Protein AF-A0A8D8F1K2-F1 (afdb_monomer)

Radius of gyration: 23.74 Å; Cα contacts (8 Å, |Δi|>4): 184; chains: 1; bounding box: 84×30×44 Å

Solvent-accessible surface area (backbone atoms only — not comparable to full-atom values): 7186 Å² total; per-residue (Å²): 135,76,86,60,74,66,66,62,52,56,55,62,66,63,67,62,70,81,81,81,79,63,75,85,76,49,56,54,76,49,78,35,75,48,70,89,57,54,65,86,56,65,31,98,90,32,64,82,72,45,36,39,43,33,40,36,39,42,96,77,31,26,41,39,40,37,38,34,55,58,64,68,41,27,43,38,40,36,35,31,54,68,86,50,45,83,46,64,45,60,73,41,44,78,66,69,41,82,84,19,66,44,56,80,44,83,54,83,44,76,50,73,51,73,54,86,75,86,133

Organism: Culex pipiens (NCBI:txid7175)

Sequence (119 aa):
MFTTPLTLLLLLAVGICHGTESIELERKLTARLNPHCPEDVCTPNGTDVTVIHIRADSAKDTIHYVWDFTGKPTILVALTDKSATLDIQWDDFLGGKPESVRFSKQPVYTFMTVINRVR

Foldseek 3Di:
DDPDPVVVVVVVVVVPPCPPPDQQPQWDKDKDWPPPDDCVQPPPVHQPWTWMWIWGDHPFWIWIWIWTPSDFTKTKIFIGGPPKDWAAQRVCVVVVHPPRIDIPDDTPDMDMDGCPDDD

Nearest PDB structures (foldseek):
  6nyq-assembly1_C  TM=8.271E-01  e=3.336E-03  Mus musculus
  8r8q-assembly1_B  TM=8.389E-01  e=4.976E-02  Mus musculus

pLDDT: mean 84.32, std 17.84, range [43.72, 98.62]

Structure (mmCIF, N/CA/C/O backbone):
data_AF-A0A8D8F1K2-F1
#
_entry.id   AF-A0A8D8F1K2-F1
#
loop_
_atom_site.group_PDB
_atom_site.id
_atom_site.type_symbol
_atom_site.label_atom_id
_atom_site.label_alt_id
_atom_site.label_comp_id
_atom_site.label_asym_id
_atom_site.label_entity_id
_atom_site.label_seq_id
_atom_site.pdbx_PDB_ins_code
_atom_site.Cartn_x
_atom_site.Cartn_y
_atom_site.Cartn_z
_atom_site.occupancy
_atom_site.B_iso_or_equiv
_atom_site.auth_seq_id
_atom_site.auth_comp_id
_atom_site.auth_asym_id
_atom_site.auth_atom_id
_atom_site.pdbx_PDB_model_num
ATOM 1 N N . MET A 1 1 ? 66.455 -4.024 -16.242 1.00 43.72 1 MET A N 1
ATOM 2 C CA . MET A 1 1 ? 65.950 -3.299 -17.425 1.00 43.72 1 MET A CA 1
ATOM 3 C C . MET A 1 1 ? 64.578 -3.848 -17.777 1.00 43.72 1 MET A C 1
ATOM 5 O O . MET A 1 1 ? 64.478 -5.012 -18.126 1.00 43.72 1 MET A O 1
ATOM 9 N N . PHE A 1 2 ? 63.568 -2.992 -17.602 1.00 46.56 2 PHE A N 1
ATOM 10 C CA . PHE A 1 2 ? 62.230 -3.004 -18.205 1.00 46.56 2 PHE A CA 1
ATOM 11 C C . PHE A 1 2 ? 61.332 -4.226 -17.969 1.00 46.56 2 PHE A C 1
ATOM 13 O O . PHE A 1 2 ? 61.170 -5.090 -18.824 1.00 46.56 2 PHE A O 1
ATOM 20 N N . THR A 1 3 ? 60.626 -4.207 -16.836 1.00 49.94 3 THR A N 1
ATOM 21 C CA . THR A 1 3 ? 59.245 -4.697 -16.811 1.00 49.94 3 THR A CA 1
ATOM 22 C C . THR A 1 3 ? 58.470 -3.916 -17.876 1.00 49.94 3 THR A C 1
ATOM 24 O O . THR A 1 3 ? 58.381 -2.690 -17.843 1.00 49.94 3 THR A O 1
ATOM 27 N N . THR A 1 4 ? 58.007 -4.615 -18.906 1.00 53.06 4 THR A N 1
ATOM 28 C CA . THR A 1 4 ? 57.273 -4.026 -20.028 1.00 53.06 4 THR A CA 1
ATOM 29 C C . THR A 1 4 ? 55.983 -3.355 -19.535 1.00 53.06 4 THR A C 1
ATOM 31 O O . THR A 1 4 ? 55.277 -3.956 -18.728 1.00 53.06 4 THR A O 1
ATOM 34 N N . PRO A 1 5 ? 55.598 -2.170 -20.042 1.00 55.03 5 PRO A N 1
ATOM 35 C CA . PRO A 1 5 ? 54.382 -1.464 -19.611 1.00 55.03 5 PRO A CA 1
ATOM 36 C C . PRO A 1 5 ? 53.080 -2.236 -19.906 1.00 55.03 5 PRO A C 1
ATOM 38 O O . PRO A 1 5 ? 52.027 -1.917 -19.361 1.00 55.03 5 PRO A O 1
ATOM 41 N N . LEU A 1 6 ? 53.151 -3.284 -20.734 1.00 54.09 6 LEU A N 1
ATOM 42 C CA . LEU A 1 6 ? 52.012 -4.101 -21.148 1.00 54.09 6 LEU A CA 1
ATOM 43 C C . LEU A 1 6 ? 51.477 -5.016 -20.030 1.00 54.09 6 LEU A C 1
ATOM 45 O O . LEU A 1 6 ? 50.273 -5.243 -19.945 1.00 54.09 6 LEU A O 1
ATOM 49 N N . THR A 1 7 ? 52.343 -5.505 -19.136 1.00 53.81 7 THR A N 1
ATOM 50 C CA . THR A 1 7 ? 51.936 -6.386 -18.026 1.00 53.81 7 THR A CA 1
ATOM 51 C C . THR A 1 7 ? 51.257 -5.628 -16.885 1.00 53.81 7 THR A C 1
ATOM 53 O O . THR A 1 7 ? 50.398 -6.195 -16.215 1.00 53.81 7 THR A O 1
ATOM 56 N N . LEU A 1 8 ? 51.562 -4.338 -16.700 1.00 52.41 8 LEU A N 1
ATOM 57 C CA . LEU A 1 8 ? 50.865 -3.488 -15.728 1.00 52.41 8 LEU A CA 1
ATOM 58 C C . LEU A 1 8 ? 49.452 -3.107 -16.214 1.00 52.41 8 LEU A C 1
ATOM 60 O O . LEU A 1 8 ? 48.527 -3.008 -15.411 1.00 52.41 8 LEU A O 1
ATOM 64 N N . LEU A 1 9 ? 49.264 -2.960 -17.531 1.00 53.34 9 LEU A N 1
ATOM 65 C CA . LEU A 1 9 ? 47.972 -2.616 -18.137 1.00 53.34 9 LEU A CA 1
ATOM 66 C C . LEU A 1 9 ? 46.947 -3.762 -18.043 1.00 53.34 9 LEU A C 1
ATOM 68 O O . LEU A 1 9 ? 45.762 -3.519 -17.825 1.00 53.34 9 LEU A O 1
ATOM 72 N N . LEU A 1 10 ? 47.404 -5.015 -18.145 1.00 53.41 10 LEU A N 1
ATOM 73 C CA . LEU A 1 10 ? 46.553 -6.205 -18.006 1.00 53.41 10 LEU A CA 1
ATOM 74 C C . LEU A 1 10 ? 46.015 -6.389 -16.578 1.00 53.41 10 LEU A C 1
ATOM 76 O O . LEU A 1 10 ? 44.882 -6.828 -16.409 1.00 53.41 10 LEU A O 1
ATOM 80 N N . LEU A 1 11 ? 46.773 -5.997 -15.551 1.00 52.50 11 LEU A N 1
ATOM 81 C CA . LEU A 1 11 ? 46.314 -6.066 -14.157 1.00 52.50 11 LEU A CA 1
ATOM 82 C C . LEU A 1 11 ? 45.312 -4.950 -13.807 1.00 52.50 11 LEU A C 1
ATOM 84 O O . LEU A 1 11 ? 44.414 -5.170 -12.999 1.00 52.50 11 LEU A O 1
ATOM 88 N N . LEU A 1 12 ? 45.397 -3.789 -14.468 1.00 53.03 12 LEU A N 1
ATOM 89 C CA . LEU A 1 12 ? 44.401 -2.713 -14.357 1.00 53.03 12 LEU A CA 1
ATOM 90 C C . LEU A 1 12 ? 43.079 -3.039 -15.077 1.00 53.03 12 LEU A C 1
ATOM 92 O O . LEU A 1 12 ? 42.034 -2.550 -14.659 1.00 53.03 12 LEU A O 1
ATOM 96 N N . ALA A 1 13 ? 43.098 -3.895 -16.105 1.00 52.53 13 ALA A N 1
ATOM 97 C CA . ALA A 1 13 ? 41.888 -4.328 -16.811 1.00 52.53 13 ALA A CA 1
ATOM 98 C C . ALA A 1 13 ? 41.100 -5.430 -16.071 1.00 52.53 13 ALA A C 1
ATOM 100 O O . ALA A 1 13 ? 39.891 -5.540 -16.253 1.00 52.53 13 ALA A O 1
ATOM 101 N N . VAL A 1 14 ? 41.759 -6.227 -15.221 1.00 53.84 14 VAL A N 1
ATOM 102 C CA . VAL A 1 14 ? 41.118 -7.309 -14.440 1.00 53.84 14 VAL A CA 1
ATOM 103 C C . VAL A 1 14 ? 40.636 -6.821 -13.063 1.00 53.84 14 VAL A C 1
ATOM 105 O O . VAL A 1 14 ? 39.755 -7.427 -12.462 1.00 53.84 14 VAL A O 1
ATOM 108 N N . GLY A 1 15 ? 41.157 -5.687 -12.579 1.00 49.88 15 GLY A N 1
ATOM 109 C CA . GLY A 1 15 ? 40.779 -5.073 -11.299 1.00 49.88 15 GLY A CA 1
ATOM 110 C C . GLY A 1 15 ? 39.442 -4.324 -11.292 1.00 49.88 15 GLY A C 1
ATOM 111 O O . GLY A 1 15 ? 39.040 -3.818 -10.247 1.00 49.88 15 GLY A O 1
ATOM 112 N N . ILE A 1 16 ? 38.730 -4.260 -12.419 1.00 56.56 16 ILE A N 1
ATOM 113 C CA . ILE A 1 16 ? 37.315 -3.885 -12.424 1.00 56.56 16 ILE A CA 1
ATOM 114 C C . ILE A 1 16 ? 36.536 -5.180 -12.225 1.00 56.56 16 ILE A C 1
ATOM 116 O O . ILE A 1 16 ? 35.984 -5.754 -13.167 1.00 56.56 16 ILE A O 1
ATOM 120 N N . CYS A 1 17 ? 36.528 -5.664 -10.980 1.00 54.94 17 CYS A N 1
ATOM 121 C CA . CYS A 1 17 ? 35.495 -6.583 -10.532 1.00 54.94 17 CYS A CA 1
ATOM 122 C C . CYS A 1 17 ? 34.159 -5.972 -10.961 1.00 54.94 17 CYS A C 1
ATOM 124 O O . CYS A 1 17 ? 33.742 -4.944 -10.426 1.00 54.94 17 CYS A O 1
ATOM 126 N N . HIS A 1 18 ? 33.524 -6.575 -11.965 1.00 53.09 18 HIS A N 1
ATOM 127 C CA . HIS A 1 18 ? 32.141 -6.318 -12.326 1.00 53.09 18 HIS A CA 1
ATOM 128 C C . HIS A 1 18 ? 31.275 -6.742 -11.135 1.00 53.09 18 HIS A C 1
ATOM 130 O O . HIS A 1 18 ? 30.722 -7.833 -11.094 1.00 53.09 18 HIS A O 1
ATOM 136 N N . GLY A 1 19 ? 31.179 -5.876 -10.128 1.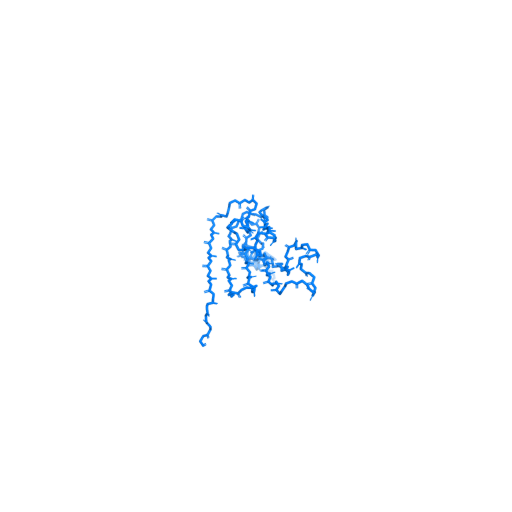00 53.56 19 GLY A N 1
ATOM 137 C CA . GLY A 1 19 ? 30.106 -5.898 -9.148 1.00 53.56 19 GLY A CA 1
ATOM 138 C C . GLY A 1 19 ? 28.862 -5.300 -9.791 1.00 53.56 19 GLY A C 1
ATOM 139 O O . GLY A 1 19 ? 28.405 -4.242 -9.376 1.00 53.56 19 GLY A O 1
ATOM 140 N N . THR A 1 20 ? 28.365 -5.914 -10.862 1.00 56.09 20 THR A N 1
ATOM 141 C CA . THR A 1 20 ? 27.211 -5.423 -11.626 1.00 56.09 20 THR A CA 1
ATOM 142 C C . THR A 1 20 ? 26.011 -6.344 -11.427 1.00 56.09 20 THR A C 1
ATOM 144 O O . THR A 1 20 ? 25.376 -6.745 -12.386 1.00 56.09 20 THR A O 1
ATOM 147 N N . GLU A 1 21 ? 25.686 -6.692 -10.178 1.00 53.56 21 GLU A N 1
ATOM 148 C CA . GLU A 1 21 ? 24.464 -7.460 -9.858 1.00 53.56 21 GLU A CA 1
ATOM 149 C C . GLU A 1 21 ? 23.718 -6.960 -8.602 1.00 53.56 21 GLU A C 1
ATOM 151 O O . GLU A 1 21 ? 22.894 -7.672 -8.040 1.00 53.56 21 GLU A O 1
ATOM 156 N N . SER A 1 22 ? 23.948 -5.723 -8.140 1.00 54.41 22 SER A N 1
ATOM 157 C CA . SER A 1 22 ? 23.238 -5.179 -6.963 1.00 54.41 22 SER A CA 1
ATOM 158 C C . SER A 1 22 ? 22.118 -4.177 -7.276 1.00 54.41 22 SER A C 1
ATOM 160 O O . SER A 1 22 ? 21.301 -3.903 -6.400 1.00 54.41 22 SER A O 1
ATOM 162 N N . ILE A 1 23 ? 22.017 -3.658 -8.507 1.00 57.12 23 ILE A N 1
ATOM 163 C CA . ILE A 1 23 ? 21.040 -2.603 -8.853 1.00 57.12 23 ILE A CA 1
ATOM 164 C C . ILE A 1 23 ? 19.613 -3.162 -9.028 1.00 57.12 23 ILE A C 1
ATOM 166 O O . ILE A 1 23 ? 18.642 -2.456 -8.772 1.00 57.12 23 ILE A O 1
ATOM 170 N N . GLU A 1 24 ? 19.443 -4.431 -9.424 1.00 59.97 24 GLU A N 1
ATOM 171 C CA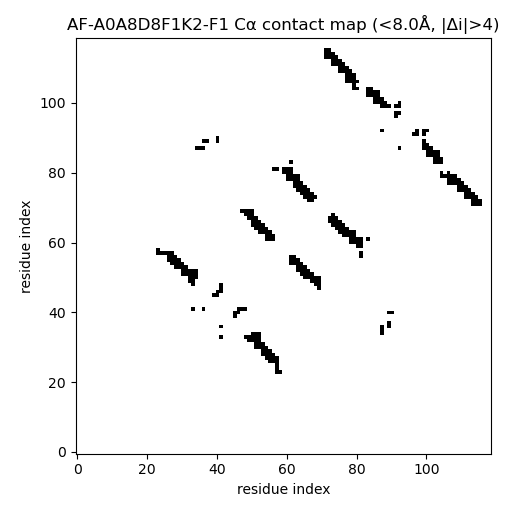 . GLU A 1 24 ? 18.099 -4.991 -9.670 1.00 59.97 24 GLU A CA 1
ATOM 172 C C . GLU A 1 24 ? 17.294 -5.306 -8.399 1.00 59.97 24 GLU A C 1
ATOM 174 O O . GLU A 1 24 ? 16.068 -5.399 -8.469 1.00 59.97 24 GLU A O 1
ATOM 179 N N . LEU A 1 25 ? 17.951 -5.452 -7.245 1.00 73.62 25 LEU A N 1
ATOM 180 C CA . LEU A 1 25 ? 17.299 -5.827 -5.983 1.00 73.62 25 LEU A CA 1
ATOM 181 C C . LEU A 1 25 ? 17.043 -4.640 -5.045 1.00 73.62 25 LEU A C 1
ATOM 183 O O . LEU A 1 25 ? 16.290 -4.786 -4.078 1.00 73.62 25 LEU A O 1
ATOM 187 N N . GLU A 1 26 ? 17.638 -3.475 -5.311 1.00 90.94 26 GLU A N 1
ATOM 188 C CA . GLU A 1 26 ? 17.422 -2.286 -4.490 1.00 90.94 26 GLU A CA 1
ATOM 189 C C . GLU A 1 26 ? 15.994 -1.754 -4.675 1.00 90.94 26 GLU A C 1
ATOM 191 O O . GLU A 1 26 ? 15.478 -1.636 -5.791 1.00 90.94 26 GLU A O 1
ATOM 196 N N . ARG A 1 27 ? 15.340 -1.419 -3.558 1.00 95.44 27 ARG A N 1
ATOM 197 C CA . ARG A 1 27 ? 14.024 -0.780 -3.560 1.00 95.44 27 ARG A CA 1
ATOM 198 C C . ARG A 1 27 ? 14.064 0.524 -2.789 1.00 95.44 27 ARG A C 1
ATOM 200 O O . ARG A 1 27 ? 14.450 0.554 -1.622 1.00 95.44 27 ARG A O 1
ATOM 207 N N . LYS A 1 28 ? 13.585 1.595 -3.418 1.00 96.69 28 LYS A N 1
ATOM 208 C CA . LYS A 1 28 ? 13.394 2.887 -2.763 1.00 96.69 28 LYS A CA 1
ATOM 209 C C . LYS A 1 28 ? 12.117 2.845 -1.932 1.00 96.69 28 LYS A C 1
ATOM 211 O O . LYS A 1 28 ? 11.034 2.623 -2.471 1.00 96.69 28 LYS A O 1
ATOM 216 N N . LEU A 1 29 ? 12.243 3.095 -0.631 1.00 97.94 29 LEU A N 1
ATOM 217 C CA . LEU A 1 29 ? 11.108 3.126 0.288 1.00 97.94 29 LEU A CA 1
ATOM 218 C C . LEU A 1 29 ? 10.522 4.537 0.404 1.00 97.94 29 LEU A C 1
ATOM 220 O O . LEU A 1 29 ? 11.247 5.510 0.609 1.00 97.94 29 LEU A O 1
ATOM 224 N N . THR A 1 30 ? 9.199 4.647 0.322 1.00 98.19 30 THR A N 1
ATOM 225 C CA . THR A 1 30 ? 8.456 5.854 0.708 1.00 98.19 30 THR A CA 1
ATOM 226 C C . THR A 1 30 ? 7.276 5.463 1.583 1.00 98.19 30 THR A C 1
ATOM 228 O O . THR A 1 30 ? 6.619 4.467 1.307 1.00 98.19 30 THR A O 1
ATOM 231 N N . ALA A 1 31 ? 7.017 6.228 2.643 1.00 98.00 31 ALA A N 1
ATOM 232 C CA . ALA A 1 31 ? 5.927 5.967 3.578 1.00 98.00 31 ALA A CA 1
ATOM 233 C C . ALA A 1 31 ? 5.007 7.187 3.683 1.00 98.00 31 ALA A C 1
ATOM 235 O O . ALA A 1 31 ? 5.474 8.331 3.705 1.00 98.00 31 ALA A O 1
ATOM 236 N N . ARG A 1 32 ? 3.699 6.938 3.746 1.00 97.19 32 ARG A N 1
ATOM 237 C CA . ARG A 1 32 ? 2.658 7.948 3.947 1.00 97.19 32 ARG A CA 1
ATOM 238 C C . ARG A 1 32 ? 1.702 7.480 5.038 1.00 97.19 32 ARG A C 1
ATOM 240 O O . ARG A 1 32 ? 1.203 6.360 4.969 1.00 97.19 32 ARG A O 1
ATOM 247 N N . LEU A 1 33 ? 1.462 8.347 6.018 1.00 94.62 33 LEU A N 1
ATOM 248 C CA . LEU A 1 33 ? 0.384 8.194 6.990 1.00 94.62 33 LEU A CA 1
ATOM 249 C C . LEU A 1 33 ? -0.904 8.730 6.361 1.00 94.62 33 LEU A C 1
ATOM 251 O O . LEU A 1 33 ? -0.887 9.828 5.809 1.00 94.62 33 LEU A O 1
ATOM 255 N N . ASN A 1 34 ? -1.978 7.949 6.435 1.00 94.50 34 ASN A N 1
ATOM 256 C CA . ASN A 1 34 ? -3.321 8.266 5.953 1.00 94.50 3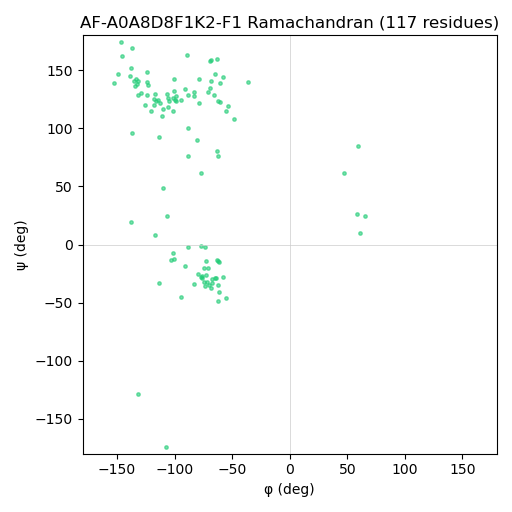4 ASN A CA 1
ATOM 257 C C . ASN A 1 34 ? -3.312 8.838 4.518 1.00 94.50 34 ASN A C 1
ATOM 259 O O . ASN A 1 34 ? -3.676 9.996 4.295 1.00 94.50 34 ASN A O 1
ATOM 263 N N . PRO A 1 35 ? -2.830 8.062 3.524 1.00 95.38 35 PRO A N 1
ATOM 264 C CA . PRO A 1 35 ? -2.585 8.566 2.174 1.00 95.38 35 PRO A CA 1
ATOM 265 C C . PRO A 1 35 ? -3.867 9.097 1.515 1.00 95.38 35 PRO A C 1
ATOM 267 O O . PRO A 1 35 ? -4.827 8.357 1.326 1.00 95.38 35 PRO A O 1
ATOM 270 N N . HIS A 1 36 ? -3.851 10.369 1.108 1.00 93.31 36 HIS A N 1
ATOM 271 C CA . HIS A 1 36 ? -4.991 11.057 0.482 1.00 93.31 36 HIS A CA 1
ATOM 272 C C . HIS A 1 36 ? -6.261 11.098 1.350 1.00 93.31 36 HIS A C 1
ATOM 274 O O . HIS A 1 36 ? -7.361 11.170 0.806 1.00 93.31 36 HIS A O 1
ATOM 280 N N . CYS A 1 37 ? -6.135 11.035 2.680 1.00 92.06 37 CYS A N 1
ATOM 281 C CA . CYS A 1 37 ? -7.299 11.182 3.547 1.00 92.06 37 CYS A CA 1
ATOM 282 C C . CYS A 1 37 ? -7.826 12.625 3.558 1.00 92.06 37 CYS A C 1
ATOM 284 O O . CYS A 1 37 ? -7.020 13.544 3.743 1.00 92.06 37 CYS A O 1
ATOM 286 N N . PRO A 1 38 ? -9.144 12.838 3.375 1.00 90.31 38 PRO A N 1
ATOM 287 C CA . PRO A 1 38 ? -9.767 14.147 3.535 1.00 90.31 38 PRO A CA 1
ATOM 288 C C . PRO A 1 38 ? -9.551 14.723 4.941 1.00 90.31 38 PRO A C 1
ATOM 290 O O . PRO A 1 38 ? -9.547 13.992 5.936 1.00 90.31 38 PRO A O 1
ATOM 293 N N . GLU A 1 39 ? -9.374 16.043 5.031 1.00 84.69 39 GLU A N 1
ATOM 294 C CA . GLU A 1 39 ? -9.112 16.734 6.302 1.00 84.69 39 GLU A CA 1
ATOM 295 C C . GLU A 1 39 ? -10.274 16.591 7.295 1.00 84.69 39 GLU A C 1
ATOM 297 O O . GLU A 1 39 ? -10.053 16.459 8.496 1.00 84.69 39 GLU A O 1
ATOM 302 N N . ASP A 1 40 ? -11.509 16.572 6.805 1.00 84.00 40 ASP A N 1
ATOM 303 C CA . ASP A 1 40 ? -12.727 16.394 7.597 1.00 84.00 40 ASP A CA 1
ATOM 304 C C . ASP A 1 40 ? -12.896 14.968 8.144 1.00 84.00 40 ASP A C 1
ATOM 306 O O . ASP A 1 40 ? -13.593 14.778 9.139 1.00 84.00 40 ASP A O 1
ATOM 310 N N . VAL A 1 41 ? -12.211 13.985 7.550 1.00 81.81 41 VAL A N 1
ATOM 311 C CA . VAL A 1 41 ? -12.237 12.578 7.978 1.00 81.81 41 VAL A CA 1
ATOM 312 C C . VAL A 1 41 ? -11.075 12.250 8.923 1.00 81.81 41 VAL A C 1
ATOM 314 O O . VAL A 1 41 ? -11.276 11.617 9.958 1.00 81.81 41 VAL A O 1
ATOM 317 N N . CYS A 1 42 ? -9.858 12.700 8.599 1.00 78.19 42 CYS A N 1
ATOM 318 C CA . CYS A 1 42 ? -8.630 12.353 9.331 1.00 78.19 42 CYS A CA 1
ATOM 319 C C . CYS A 1 42 ? -8.064 13.489 10.206 1.00 78.19 42 CYS A C 1
ATOM 321 O O . CYS A 1 42 ? -6.861 13.523 10.483 1.00 78.19 42 CYS A O 1
ATOM 323 N N . THR A 1 43 ? -8.891 14.442 10.639 1.00 70.56 43 THR A N 1
ATOM 324 C CA . THR A 1 43 ? -8.472 15.489 11.586 1.00 70.56 43 THR A CA 1
ATOM 325 C C . THR A 1 43 ? -8.197 14.907 12.982 1.00 70.56 43 THR A C 1
ATOM 327 O O . THR A 1 43 ? -8.772 13.886 13.335 1.00 70.56 43 THR A O 1
ATOM 330 N N . PRO A 1 44 ? -7.411 15.578 13.849 1.00 56.78 44 PRO A N 1
ATOM 331 C CA . PRO A 1 44 ? -7.148 15.123 15.226 1.00 56.78 44 PRO A CA 1
ATOM 332 C C . PRO A 1 44 ? -8.389 15.012 16.132 1.00 56.78 44 PRO A C 1
ATOM 334 O O . PRO A 1 44 ? -8.309 14.421 17.202 1.00 56.78 44 PRO A O 1
ATOM 337 N N . ASN A 1 45 ? -9.514 15.613 15.727 1.00 61.09 45 ASN A N 1
ATOM 338 C CA . ASN A 1 45 ? -10.820 15.486 16.389 1.00 61.09 45 ASN A CA 1
ATOM 339 C C . ASN A 1 45 ? -11.759 14.504 15.657 1.00 61.09 45 ASN A C 1
ATOM 341 O O . ASN A 1 45 ? -12.861 14.240 16.137 1.00 61.09 45 ASN A O 1
ATOM 345 N N . GLY A 1 46 ? -11.346 14.030 14.478 1.00 54.09 46 GLY A N 1
ATOM 346 C CA . GLY A 1 46 ? -11.972 12.971 13.699 1.00 54.09 46 GLY A CA 1
ATOM 347 C C . GLY A 1 46 ? -11.406 11.611 14.107 1.00 54.09 46 GLY A C 1
ATOM 348 O O . GLY A 1 46 ? -10.395 11.526 14.794 1.00 54.09 46 GLY A O 1
ATOM 349 N N . THR A 1 47 ? -12.119 10.554 13.736 1.00 61.59 47 THR A N 1
ATOM 350 C CA . THR A 1 47 ? -11.878 9.143 14.084 1.00 61.59 47 THR A CA 1
ATOM 351 C C . THR A 1 47 ? -10.399 8.735 14.175 1.00 61.59 47 THR A C 1
ATOM 353 O O . THR A 1 47 ? -9.612 9.114 13.310 1.00 61.59 47 THR A O 1
ATOM 356 N N . ASP A 1 48 ? -10.049 7.902 15.170 1.00 76.94 48 ASP A N 1
ATOM 357 C CA . ASP A 1 48 ? -8.718 7.289 15.359 1.00 76.94 48 ASP A CA 1
ATOM 358 C C . ASP A 1 48 ? -8.351 6.370 14.172 1.00 76.94 48 ASP A C 1
ATOM 360 O O . ASP A 1 48 ? -8.434 5.144 14.238 1.00 76.94 48 ASP A O 1
ATOM 364 N N . VAL A 1 49 ? -7.971 6.971 13.045 1.00 89.38 49 VAL A N 1
ATOM 365 C CA . VAL A 1 49 ? -7.627 6.282 11.799 1.00 89.38 49 VAL A CA 1
ATOM 366 C C . VAL A 1 49 ? -6.126 6.307 11.618 1.00 89.38 49 VAL A C 1
ATOM 368 O O . VAL A 1 49 ? -5.491 7.364 11.592 1.00 89.38 49 VAL A O 1
ATOM 371 N N . THR A 1 50 ? -5.546 5.122 11.472 1.00 93.06 50 THR A N 1
ATOM 372 C CA . THR A 1 50 ? -4.109 4.970 11.254 1.00 93.06 50 THR A CA 1
ATOM 373 C C . THR A 1 50 ? -3.877 3.932 10.171 1.00 93.06 50 THR A C 1
ATOM 375 O O . THR A 1 50 ? -3.828 2.733 10.433 1.00 93.06 50 THR A O 1
ATOM 378 N N . VAL A 1 51 ? -3.696 4.412 8.943 1.00 96.06 51 VAL A N 1
ATOM 379 C CA . VAL A 1 51 ? -3.286 3.605 7.795 1.00 96.06 51 VAL A CA 1
ATOM 380 C C . VAL A 1 51 ? -1.923 4.090 7.321 1.00 96.06 51 VAL A C 1
ATOM 382 O O . VAL A 1 51 ? -1.744 5.259 6.989 1.00 96.06 51 VAL A O 1
ATOM 385 N N . ILE A 1 52 ? -0.944 3.196 7.258 1.00 97.44 52 ILE A N 1
ATOM 386 C CA . ILE A 1 52 ? 0.397 3.497 6.763 1.00 97.44 52 ILE A CA 1
ATOM 387 C C . ILE A 1 52 ? 0.580 2.781 5.433 1.00 97.44 52 ILE A C 1
ATOM 389 O O . ILE A 1 52 ? 0.593 1.551 5.367 1.00 97.44 52 ILE A O 1
ATOM 393 N N . HIS A 1 53 ? 0.771 3.554 4.368 1.00 98.25 53 HIS A N 1
ATOM 394 C CA . HIS A 1 53 ? 1.123 3.023 3.058 1.00 98.25 53 HIS A CA 1
ATOM 395 C C . HIS A 1 53 ? 2.615 3.200 2.807 1.00 98.25 53 HIS A C 1
ATOM 397 O O . HIS A 1 53 ? 3.114 4.321 2.697 1.00 98.25 53 HIS A O 1
ATOM 403 N N . ILE A 1 54 ? 3.322 2.079 2.698 1.00 98.62 54 ILE A N 1
ATOM 404 C CA . ILE A 1 54 ? 4.726 2.024 2.307 1.00 98.62 54 ILE A CA 1
ATOM 405 C C . ILE A 1 54 ? 4.800 1.514 0.870 1.00 98.62 54 ILE A C 1
ATOM 407 O O . ILE A 1 54 ? 4.291 0.439 0.555 1.00 98.62 54 ILE A O 1
ATOM 411 N N . ARG A 1 55 ? 5.465 2.265 -0.004 1.00 98.12 55 ARG A N 1
AT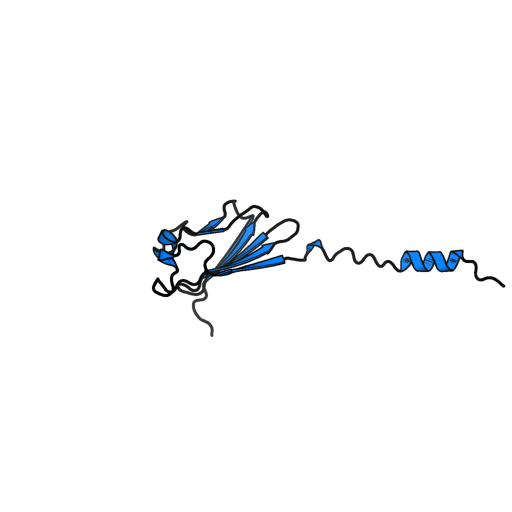OM 412 C CA . ARG A 1 55 ? 5.869 1.805 -1.335 1.00 98.12 55 ARG A CA 1
ATOM 413 C C . ARG A 1 55 ? 7.337 1.424 -1.304 1.00 98.12 55 ARG A C 1
ATOM 415 O O . ARG A 1 55 ? 8.155 2.207 -0.826 1.00 98.12 55 ARG A O 1
ATOM 422 N N . ALA A 1 56 ? 7.657 0.257 -1.840 1.00 97.81 56 ALA A N 1
ATOM 423 C CA . ALA A 1 56 ? 9.010 -0.181 -2.135 1.00 97.81 56 ALA A 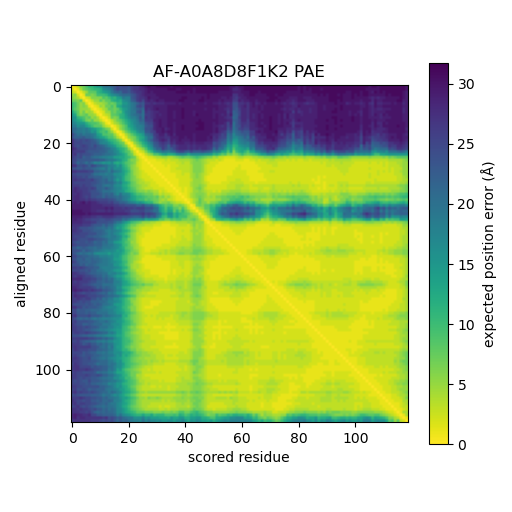CA 1
ATOM 424 C C . ALA A 1 56 ? 9.161 -0.285 -3.655 1.00 97.81 56 ALA A C 1
ATOM 426 O O . ALA A 1 56 ? 8.813 -1.303 -4.256 1.00 97.81 56 ALA A O 1
ATOM 427 N N . ASP A 1 57 ? 9.624 0.801 -4.269 1.00 97.44 57 ASP A N 1
ATOM 428 C CA . ASP A 1 57 ? 9.719 0.945 -5.721 1.00 97.44 57 ASP A CA 1
ATOM 429 C C . ASP A 1 57 ? 11.065 0.405 -6.232 1.00 97.44 57 ASP A C 1
ATOM 431 O O . ASP A 1 57 ? 12.121 0.802 -5.735 1.00 97.44 57 ASP A O 1
ATOM 435 N N . SER A 1 58 ? 11.033 -0.467 -7.241 1.00 94.44 58 SER A N 1
ATOM 436 C CA . SER A 1 58 ? 12.210 -0.963 -7.966 1.00 94.44 58 SER A CA 1
ATOM 437 C C . SER A 1 58 ? 12.288 -0.368 -9.382 1.00 94.44 58 SER A C 1
ATOM 439 O O . SER A 1 58 ? 11.493 0.491 -9.796 1.00 94.44 58 SER A O 1
ATOM 441 N N . ALA A 1 59 ? 13.251 -0.835 -10.179 1.00 93.12 59 ALA A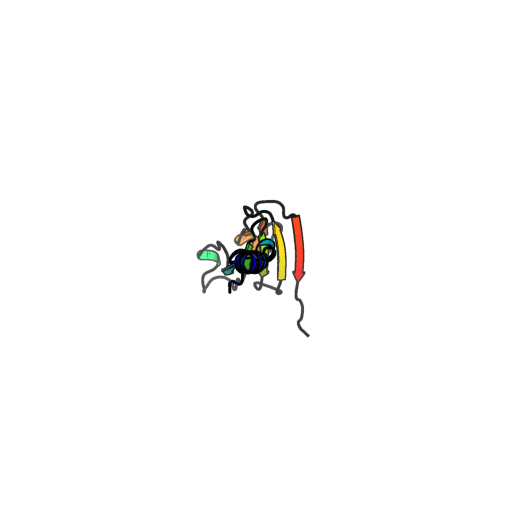 N 1
ATOM 442 C CA . ALA A 1 59 ? 13.303 -0.508 -11.599 1.00 93.12 59 ALA A CA 1
ATOM 443 C C . ALA A 1 59 ? 12.092 -1.056 -12.384 1.00 93.12 59 ALA A C 1
ATOM 445 O O . ALA A 1 59 ? 11.699 -0.423 -13.366 1.00 93.12 59 ALA A O 1
ATOM 446 N N . LYS A 1 60 ? 11.483 -2.169 -11.940 1.00 93.19 60 LYS A N 1
ATOM 447 C CA . LYS A 1 60 ? 10.478 -2.948 -12.694 1.00 93.19 60 LYS A CA 1
ATOM 448 C C . LYS A 1 60 ? 9.075 -2.919 -12.080 1.00 93.19 60 LYS A C 1
ATOM 450 O O . LYS A 1 60 ? 8.092 -2.937 -12.813 1.00 93.19 60 LYS A O 1
ATOM 455 N N . ASP A 1 61 ? 8.983 -2.855 -10.759 1.00 95.88 61 ASP A N 1
ATOM 456 C CA . ASP A 1 61 ? 7.752 -3.082 -10.001 1.00 95.88 61 ASP A CA 1
ATOM 457 C C . ASP A 1 61 ? 7.674 -2.224 -8.734 1.00 95.88 61 ASP A C 1
ATOM 459 O O . ASP A 1 61 ? 8.624 -1.524 -8.368 1.00 95.88 61 ASP A O 1
ATOM 463 N N . THR A 1 62 ? 6.525 -2.289 -8.066 1.00 97.69 62 THR A N 1
ATOM 464 C CA . THR A 1 62 ? 6.327 -1.718 -6.736 1.00 97.69 62 THR A CA 1
ATOM 465 C C . THR A 1 62 ? 5.723 -2.766 -5.809 1.00 97.69 62 THR A C 1
ATOM 467 O O . THR A 1 62 ? 4.701 -3.375 -6.123 1.00 97.69 62 THR A O 1
ATOM 470 N N . ILE A 1 63 ? 6.321 -2.939 -4.627 1.00 97.94 63 ILE A N 1
ATOM 471 C CA . ILE A 1 63 ? 5.665 -3.633 -3.512 1.00 97.94 63 ILE A CA 1
ATOM 472 C C . ILE A 1 63 ? 4.988 -2.586 -2.630 1.00 97.94 63 ILE A C 1
ATOM 474 O O . ILE A 1 63 ? 5.632 -1.658 -2.140 1.00 97.94 63 ILE A O 1
ATOM 478 N N . HIS A 1 64 ? 3.689 -2.740 -2.414 1.00 98.44 64 HIS A N 1
ATOM 479 C CA . HIS A 1 64 ? 2.899 -1.924 -1.506 1.00 98.44 64 HIS A CA 1
ATOM 480 C C . HIS A 1 64 ? 2.715 -2.690 -0.198 1.00 98.44 64 HIS A C 1
ATOM 482 O O . HIS A 1 64 ? 2.191 -3.798 -0.224 1.00 98.44 64 HIS A O 1
ATOM 488 N N . TYR A 1 65 ? 3.101 -2.094 0.927 1.00 98.25 65 TYR A N 1
ATOM 489 C CA . TYR A 1 65 ? 2.698 -2.542 2.258 1.00 98.25 65 TYR A CA 1
ATOM 490 C C . TYR A 1 65 ? 1.664 -1.556 2.783 1.00 98.25 65 TYR A C 1
ATOM 492 O O . TYR A 1 65 ? 1.959 -0.370 2.932 1.00 98.25 65 TYR A O 1
ATOM 500 N N . VAL A 1 66 ? 0.457 -2.035 3.047 1.00 98.19 66 VAL A N 1
ATOM 501 C CA . VAL A 1 66 ? -0.608 -1.255 3.670 1.00 98.19 66 VAL A CA 1
ATOM 502 C C . VAL A 1 66 ? -0.819 -1.827 5.056 1.00 98.19 66 VAL A C 1
ATOM 504 O O . VAL A 1 66 ? -1.256 -2.967 5.206 1.00 98.19 66 VAL A O 1
ATOM 507 N N . TRP A 1 67 ? -0.440 -1.043 6.054 1.00 97.81 67 TRP A N 1
ATOM 508 C CA . TRP A 1 67 ? -0.678 -1.346 7.454 1.00 97.81 67 TRP A CA 1
ATOM 509 C C . TRP A 1 67 ? -1.902 -0.574 7.903 1.00 97.81 67 TRP A C 1
ATOM 511 O O . TRP A 1 67 ? -1.916 0.646 7.790 1.00 97.81 67 TRP A O 1
ATOM 521 N N . ASP A 1 68 ? -2.901 -1.270 8.417 1.00 95.81 68 ASP A N 1
ATOM 522 C CA . ASP A 1 68 ? -4.087 -0.662 9.005 1.00 95.81 68 ASP A CA 1
ATOM 523 C C . ASP A 1 68 ? -4.139 -0.975 10.500 1.00 95.81 68 ASP A C 1
ATOM 525 O O . ASP A 1 68 ? -4.106 -2.139 10.898 1.00 95.81 68 ASP A O 1
ATOM 529 N N . PHE A 1 69 ? -4.211 0.077 11.310 1.00 93.25 69 PHE A N 1
ATOM 530 C CA . PHE A 1 69 ? -4.337 0.041 12.766 1.00 93.25 69 PHE A CA 1
ATOM 531 C C . PHE A 1 69 ? -5.652 0.665 13.254 1.00 93.25 69 PHE A C 1
ATOM 533 O O . PHE A 1 69 ? -5.833 0.832 14.455 1.00 93.25 69 PHE A O 1
ATOM 540 N N . THR A 1 70 ? -6.574 0.994 12.346 1.00 90.12 70 THR A N 1
ATOM 541 C CA . THR A 1 70 ? -7.901 1.549 12.673 1.00 90.12 70 THR A CA 1
ATOM 542 C C . THR A 1 70 ? -8.757 0.534 13.442 1.00 90.12 70 THR A C 1
ATOM 544 O O . THR A 1 70 ? -9.604 0.889 14.257 1.00 90.12 70 THR A O 1
ATOM 547 N N . GLY A 1 71 ? -8.515 -0.759 13.211 1.00 88.75 71 GLY A N 1
ATOM 548 C CA . GLY A 1 71 ? -9.107 -1.859 13.966 1.00 88.75 71 GLY A CA 1
ATOM 549 C C . GLY A 1 71 ? -8.055 -2.871 14.407 1.00 88.75 71 GLY A C 1
ATOM 550 O O . GLY A 1 71 ? -7.027 -2.539 14.997 1.00 88.75 71 GLY A O 1
ATOM 551 N N . LYS A 1 72 ? -8.304 -4.151 14.120 1.00 91.94 72 LYS A N 1
ATOM 552 C CA . LYS A 1 72 ? -7.289 -5.190 14.327 1.00 91.94 72 LYS A CA 1
ATOM 553 C C . LYS A 1 72 ? -6.124 -4.941 13.369 1.00 91.94 72 LYS A C 1
ATOM 555 O O . LYS A 1 72 ? -6.395 -4.845 12.169 1.00 91.94 72 LYS A O 1
ATOM 560 N N . PRO A 1 73 ? -4.865 -4.904 13.850 1.00 95.12 73 PRO A N 1
ATOM 561 C CA . PRO A 1 73 ? -3.735 -4.620 12.985 1.00 95.12 73 PRO A CA 1
ATOM 562 C C . PRO A 1 73 ? -3.720 -5.561 11.782 1.00 95.12 73 PRO A C 1
ATOM 564 O O . PRO A 1 73 ? -3.664 -6.782 11.938 1.00 95.12 73 PRO A O 1
ATOM 567 N N . THR A 1 74 ? -3.813 -4.994 10.589 1.00 96.12 74 THR A N 1
ATOM 568 C CA . THR A 1 74 ? -3.910 -5.736 9.333 1.00 96.12 74 THR A CA 1
ATOM 569 C C . THR A 1 74 ? -2.779 -5.308 8.420 1.00 96.12 74 THR A C 1
ATOM 571 O O . THR A 1 74 ? -2.459 -4.126 8.321 1.00 96.12 74 THR A O 1
ATOM 574 N N . ILE A 1 75 ? -2.158 -6.280 7.759 1.00 96.88 75 ILE A N 1
ATOM 575 C CA . ILE A 1 75 ? -1.114 -6.040 6.767 1.00 96.88 75 ILE A CA 1
ATOM 576 C C . ILE A 1 75 ? -1.620 -6.583 5.444 1.00 96.88 75 ILE A C 1
ATOM 578 O O . ILE A 1 75 ? -1.869 -7.782 5.330 1.00 96.88 75 ILE A O 1
ATOM 582 N N . LEU A 1 76 ? -1.722 -5.714 4.446 1.00 97.75 76 LEU A N 1
ATOM 583 C CA . LEU A 1 76 ? -1.884 -6.079 3.045 1.00 97.75 76 LEU A CA 1
ATOM 584 C C . LEU A 1 76 ? -0.563 -5.820 2.319 1.00 97.75 76 LEU A C 1
ATOM 586 O O . LEU A 1 76 ? 0.004 -4.733 2.404 1.00 97.75 76 LEU A O 1
ATOM 590 N N . VAL A 1 77 ? -0.090 -6.816 1.581 1.00 98.31 77 VAL A N 1
ATOM 591 C CA . VAL A 1 77 ? 1.068 -6.719 0.695 1.00 98.31 77 VAL A CA 1
ATOM 592 C C . VAL A 1 77 ? 0.604 -6.957 -0.732 1.00 98.31 77 VAL A C 1
ATOM 594 O O . VAL A 1 77 ? -0.056 -7.960 -0.994 1.00 98.31 77 VAL A O 1
ATOM 597 N N . ALA A 1 78 ? 0.960 -6.068 -1.656 1.00 98.38 78 ALA A N 1
ATOM 598 C CA . ALA A 1 78 ? 0.628 -6.208 -3.072 1.00 98.38 78 ALA A CA 1
ATOM 599 C C . ALA A 1 78 ? 1.835 -5.907 -3.965 1.00 98.38 78 ALA A C 1
ATOM 601 O O . ALA A 1 78 ? 2.537 -4.924 -3.736 1.00 98.38 78 ALA A O 1
ATOM 602 N N . LEU A 1 79 ? 2.057 -6.731 -4.991 1.00 98.12 79 LEU A N 1
ATOM 603 C CA . LEU A 1 79 ? 3.040 -6.485 -6.049 1.00 98.12 79 LEU A CA 1
ATOM 604 C C . LEU A 1 79 ? 2.319 -5.975 -7.297 1.00 98.12 79 LEU A C 1
ATOM 606 O O . LEU A 1 79 ? 1.401 -6.630 -7.791 1.00 98.12 79 LEU A O 1
ATOM 610 N N . THR A 1 80 ? 2.743 -4.832 -7.821 1.00 98.25 80 THR A N 1
ATOM 611 C CA . THR A 1 80 ? 2.102 -4.154 -8.955 1.00 98.25 80 THR A CA 1
ATOM 612 C C . THR A 1 80 ? 3.146 -3.635 -9.948 1.00 98.25 80 THR A C 1
AT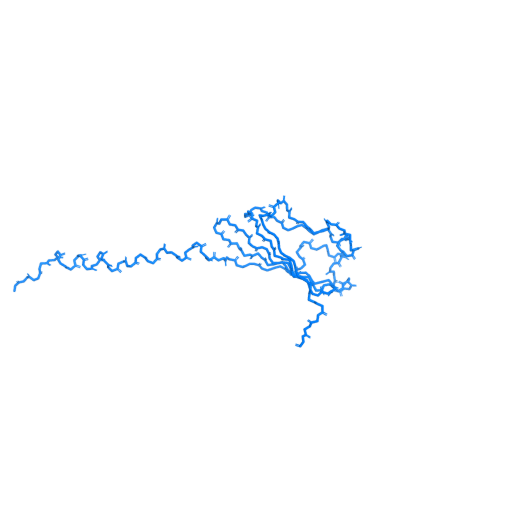OM 614 O O . THR A 1 80 ? 4.346 -3.599 -9.655 1.00 98.25 80 THR A O 1
ATOM 617 N N . ASP A 1 81 ? 2.701 -3.198 -11.131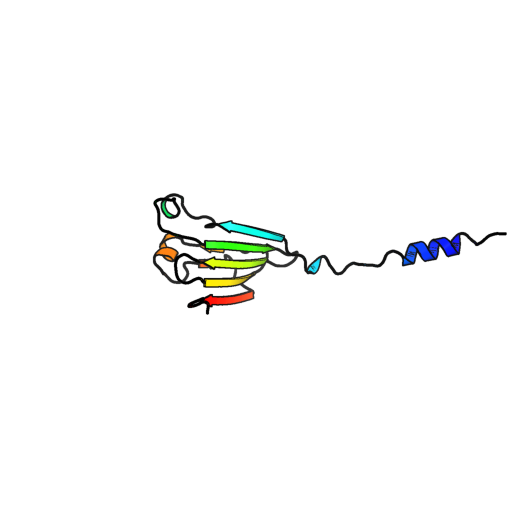 1.00 96.38 81 ASP A N 1
ATOM 618 C CA . ASP A 1 81 ? 3.540 -2.338 -11.967 1.00 96.38 81 ASP A CA 1
ATOM 619 C C . ASP A 1 81 ? 3.704 -0.943 -11.344 1.00 96.38 81 ASP A C 1
ATOM 621 O O . ASP A 1 81 ? 2.861 -0.465 -10.587 1.00 96.38 81 ASP A O 1
ATOM 625 N N . LYS A 1 82 ? 4.771 -0.241 -11.731 1.00 95.50 82 LYS A N 1
ATOM 626 C CA . LYS A 1 82 ? 5.183 1.029 -11.106 1.00 95.50 82 LYS A CA 1
ATOM 627 C C . LYS A 1 82 ? 4.133 2.134 -11.134 1.00 95.50 82 LYS A C 1
ATOM 629 O O . LYS A 1 82 ? 4.159 3.025 -10.285 1.00 95.50 82 LYS A O 1
ATOM 634 N N . SER A 1 83 ? 3.252 2.117 -12.131 1.00 96.44 83 SER A N 1
ATOM 635 C CA . SER A 1 83 ? 2.231 3.154 -12.297 1.00 96.44 83 SER A CA 1
ATOM 636 C C . SER A 1 83 ? 0.938 2.859 -11.539 1.00 96.44 83 SER A C 1
ATOM 638 O O . SER A 1 83 ? 0.044 3.702 -11.531 1.00 96.44 83 SER A O 1
ATOM 640 N N . ALA A 1 84 ? 0.841 1.709 -10.867 1.00 97.88 84 ALA A N 1
ATOM 641 C CA . ALA A 1 84 ? -0.257 1.436 -9.959 1.00 97.88 84 ALA A CA 1
ATOM 642 C C . ALA A 1 84 ? -0.187 2.336 -8.712 1.00 97.88 84 ALA A C 1
ATOM 644 O O . ALA A 1 84 ? 0.869 2.610 -8.122 1.00 97.88 84 ALA A O 1
ATOM 645 N N . THR A 1 85 ? -1.357 2.780 -8.281 1.00 97.06 85 THR A N 1
ATOM 646 C CA . THR A 1 85 ? -1.573 3.637 -7.115 1.00 97.06 85 THR A CA 1
ATOM 647 C C . THR A 1 85 ? -2.553 2.961 -6.170 1.00 97.06 85 THR A C 1
ATOM 649 O O . THR A 1 85 ? -3.416 2.208 -6.613 1.00 97.06 85 THR A O 1
ATOM 652 N N . LEU A 1 86 ? -2.394 3.214 -4.870 1.00 97.94 86 LEU A N 1
ATOM 653 C CA . LEU A 1 86 ? -3.361 2.816 -3.850 1.00 97.94 86 LEU A CA 1
ATOM 654 C C . LEU A 1 86 ? -4.462 3.882 -3.793 1.00 97.94 86 LEU A C 1
ATOM 656 O O . LEU A 1 86 ? -4.144 5.064 -3.665 1.00 97.94 86 LEU A O 1
ATOM 660 N N . ASP A 1 87 ? -5.714 3.453 -3.887 1.00 97.12 87 ASP A N 1
ATOM 661 C CA . ASP A 1 87 ? -6.916 4.272 -3.746 1.00 97.12 87 ASP A CA 1
ATOM 662 C C . ASP A 1 87 ? -7.718 3.768 -2.541 1.00 97.12 87 ASP A C 1
ATOM 664 O O . ASP A 1 87 ? -8.014 2.573 -2.441 1.00 97.12 87 ASP A O 1
ATOM 668 N N . ILE A 1 88 ? -8.022 4.678 -1.615 1.00 96.69 88 ILE A N 1
ATOM 669 C CA . ILE A 1 88 ? -8.806 4.406 -0.409 1.00 96.69 88 ILE A CA 1
ATOM 670 C C . ILE A 1 88 ? -10.029 5.316 -0.450 1.00 96.69 88 ILE A C 1
ATOM 672 O O . ILE A 1 88 ? -9.913 6.538 -0.365 1.00 96.69 88 ILE A O 1
ATOM 676 N N . GLN A 1 89 ? -11.208 4.710 -0.553 1.00 95.88 89 GLN A N 1
ATOM 677 C CA . GLN A 1 89 ? -12.477 5.400 -0.369 1.00 95.88 89 GLN A CA 1
ATOM 678 C C . GLN A 1 89 ? -12.742 5.520 1.129 1.00 95.88 89 GLN A C 1
ATOM 680 O O . GLN A 1 89 ? -13.320 4.623 1.733 1.00 95.88 89 GLN A O 1
ATOM 685 N N . TRP A 1 90 ? -12.270 6.608 1.734 1.00 93.69 90 TRP A N 1
ATOM 686 C CA . TRP A 1 90 ? -12.208 6.760 3.190 1.00 93.69 90 TRP A CA 1
ATOM 687 C C . TRP A 1 90 ? -13.548 6.570 3.908 1.00 93.69 90 TRP A C 1
ATOM 689 O O . TRP A 1 90 ? -13.603 5.792 4.856 1.00 93.69 90 TRP A O 1
ATOM 699 N N . ASP A 1 91 ? -14.637 7.168 3.427 1.00 92.00 91 ASP A N 1
ATOM 700 C CA . ASP A 1 91 ? -15.961 6.990 4.046 1.00 92.00 91 ASP A CA 1
ATOM 701 C C . ASP A 1 91 ? -16.428 5.526 4.018 1.00 92.00 91 ASP A C 1
ATOM 703 O O . ASP A 1 91 ? -16.973 5.000 4.991 1.00 92.00 91 ASP A O 1
ATOM 707 N N . ASP A 1 92 ? -16.183 4.838 2.903 1.00 94.75 92 ASP A N 1
ATOM 708 C CA . ASP A 1 92 ? -16.552 3.436 2.726 1.00 94.75 92 ASP A CA 1
ATOM 709 C C . ASP A 1 92 ? -15.636 2.506 3.533 1.00 94.75 92 ASP A C 1
ATOM 711 O O . ASP A 1 92 ? -16.106 1.516 4.095 1.00 94.75 92 ASP A O 1
ATOM 715 N N . PHE A 1 93 ? -14.351 2.851 3.642 1.00 94.12 93 PHE A N 1
ATOM 716 C CA . PHE A 1 93 ? -13.356 2.148 4.445 1.00 94.12 93 PHE A CA 1
ATOM 717 C C . PHE A 1 93 ? -13.729 2.185 5.930 1.00 94.12 93 PHE A C 1
ATOM 719 O O . PHE A 1 93 ? -13.808 1.137 6.572 1.00 94.12 93 PHE A O 1
ATOM 726 N N . LEU A 1 94 ? -14.059 3.368 6.455 1.00 91.25 94 LEU A N 1
ATOM 727 C CA . LEU A 1 94 ? -14.512 3.535 7.840 1.00 91.25 94 LEU A CA 1
ATOM 728 C C . LEU A 1 94 ? -15.883 2.903 8.089 1.00 91.25 94 LEU A C 1
ATOM 730 O O . LEU A 1 94 ? -16.149 2.404 9.180 1.00 91.25 94 LEU A O 1
ATOM 734 N N . GLY A 1 95 ? -16.735 2.858 7.064 1.00 91.50 95 GLY A N 1
ATOM 735 C CA . GLY A 1 95 ? -17.993 2.117 7.087 1.00 91.50 95 GLY A CA 1
ATOM 736 C C . GLY A 1 95 ? -17.841 0.593 6.996 1.00 91.50 95 GLY A C 1
ATOM 737 O O . GLY A 1 95 ? -18.854 -0.106 7.019 1.00 91.50 95 GLY A O 1
ATOM 738 N N . GLY A 1 96 ? -16.619 0.061 6.858 1.00 91.50 96 GLY A N 1
ATOM 739 C CA . GLY A 1 96 ? -16.362 -1.374 6.714 1.00 91.50 96 GLY A CA 1
ATOM 740 C C . GLY A 1 96 ? -16.919 -1.975 5.420 1.00 91.50 96 GLY A C 1
ATOM 741 O O . GLY A 1 96 ? -17.220 -3.170 5.370 1.00 91.50 96 GLY A O 1
ATOM 742 N N . LYS A 1 97 ? -17.108 -1.160 4.376 1.00 96.44 97 LYS A N 1
ATOM 743 C CA . LYS A 1 97 ? -17.651 -1.619 3.097 1.00 96.44 97 LYS A CA 1
ATOM 744 C C . LYS A 1 97 ? -16.573 -2.330 2.269 1.00 96.44 97 LYS A C 1
ATOM 746 O O . LYS A 1 97 ? -15.413 -1.902 2.267 1.00 96.44 97 LYS A O 1
ATOM 751 N N . PRO A 1 98 ? -16.937 -3.402 1.541 1.00 94.00 98 PRO A N 1
ATOM 752 C CA . PRO A 1 98 ? -16.017 -4.082 0.632 1.00 94.00 98 PRO A CA 1
ATOM 753 C C . PRO A 1 98 ? -15.577 -3.153 -0.508 1.00 94.00 98 PRO A C 1
ATOM 755 O O . PRO A 1 98 ? -16.258 -2.176 -0.807 1.00 94.00 98 PRO A O 1
ATOM 758 N N . GLU A 1 99 ? -14.451 -3.472 -1.155 1.00 93.62 99 GLU A N 1
ATOM 759 C CA . GLU A 1 99 ? -13.883 -2.715 -2.291 1.00 93.62 99 GLU A CA 1
ATOM 760 C C . GLU A 1 99 ? -13.499 -1.248 -1.997 1.00 93.62 99 GLU A C 1
ATOM 762 O O . GLU A 1 99 ? -13.145 -0.500 -2.909 1.00 93.62 99 GLU A O 1
ATOM 767 N N . SER A 1 100 ? -13.505 -0.844 -0.724 1.00 96.06 100 SER A N 1
ATOM 768 C CA . SER A 1 100 ? -13.103 0.494 -0.267 1.00 96.06 100 SER A CA 1
ATOM 769 C C . SER A 1 100 ? -11.592 0.746 -0.327 1.00 96.06 100 SER A C 1
ATOM 771 O O . SER A 1 100 ? -11.155 1.892 -0.249 1.00 96.06 100 SER A O 1
ATOM 773 N N . VAL A 1 101 ? -10.787 -0.306 -0.499 1.00 96.50 101 VAL A N 1
ATOM 774 C CA . VAL A 1 101 ? -9.335 -0.237 -0.700 1.00 96.50 101 VAL A CA 1
ATOM 775 C C . VAL A 1 101 ? -8.991 -0.989 -1.975 1.00 96.50 101 VAL A C 1
ATOM 777 O O . VAL A 1 101 ? -9.235 -2.191 -2.074 1.00 96.50 101 VAL A O 1
ATOM 780 N N . ARG A 1 102 ? -8.395 -0.300 -2.950 1.00 96.75 102 ARG A N 1
ATOM 781 C CA . ARG A 1 102 ? -8.066 -0.888 -4.254 1.00 96.75 102 ARG A CA 1
ATOM 782 C C . ARG A 1 102 ? -6.785 -0.326 -4.841 1.00 96.75 102 ARG A C 1
ATOM 784 O O . ARG A 1 102 ? -6.309 0.743 -4.467 1.00 96.75 102 ARG A O 1
ATOM 791 N N . PHE A 1 103 ? -6.239 -1.054 -5.806 1.00 97.81 103 PHE A N 1
ATOM 792 C CA . PHE A 1 103 ? -5.172 -0.554 -6.660 1.00 97.81 103 PHE A CA 1
ATOM 793 C C . PHE A 1 103 ? -5.760 -0.111 -7.997 1.00 97.81 103 PHE A C 1
ATOM 795 O O . PHE A 1 103 ? -6.645 -0.773 -8.534 1.00 97.81 103 PHE A O 1
ATOM 802 N N . SER A 1 104 ? -5.247 0.981 -8.566 1.00 97.44 104 SER A N 1
ATOM 803 C CA . SER A 1 104 ? -5.683 1.478 -9.884 1.00 97.44 104 SER A CA 1
ATOM 804 C C . SER A 1 104 ? -5.418 0.500 -11.032 1.00 97.44 104 SER A C 1
ATOM 806 O O . SER A 1 104 ? -5.955 0.658 -12.128 1.00 97.44 104 SER A O 1
ATOM 808 N N . LYS A 1 105 ? -4.596 -0.520 -10.781 1.00 97.19 105 LYS A N 1
ATOM 809 C CA . LYS A 1 105 ? -4.311 -1.628 -11.683 1.00 97.19 105 LYS A CA 1
ATOM 810 C C . LYS A 1 105 ? -4.290 -2.934 -10.907 1.00 97.19 105 LYS A C 1
ATOM 812 O O . LYS A 1 105 ? -3.962 -2.944 -9.722 1.00 97.19 105 LYS A O 1
ATOM 817 N N . GLN A 1 106 ? -4.611 -4.029 -11.589 1.00 96.19 106 GLN A N 1
ATOM 818 C CA . GLN A 1 106 ? -4.652 -5.349 -10.974 1.00 96.19 106 GLN A CA 1
ATOM 819 C C . GLN A 1 106 ? -3.258 -5.755 -10.463 1.00 96.19 106 GLN A C 1
ATOM 821 O O . GLN A 1 106 ? -2.310 -5.790 -11.253 1.00 96.19 106 GLN A O 1
ATOM 826 N N . PRO A 1 107 ? -3.111 -6.078 -9.167 1.00 97.56 107 PRO A N 1
ATOM 827 C CA . PRO A 1 107 ? -1.857 -6.602 -8.651 1.00 97.56 107 PRO A CA 1
ATOM 828 C C . PRO A 1 107 ? -1.519 -7.963 -9.260 1.00 97.56 107 PRO A C 1
ATOM 830 O O . PRO A 1 107 ? -2.398 -8.791 -9.494 1.00 97.56 107 PRO A O 1
ATOM 833 N N . VAL A 1 108 ? -0.225 -8.217 -9.446 1.00 97.50 108 VAL A N 1
ATOM 834 C CA . VAL A 1 108 ? 0.305 -9.527 -9.852 1.00 97.50 108 VAL A CA 1
ATOM 835 C C . VAL A 1 108 ? 0.122 -10.543 -8.725 1.00 97.50 108 VAL A C 1
ATOM 837 O O . VAL A 1 108 ? -0.178 -11.709 -8.964 1.00 97.50 108 VAL A O 1
ATOM 840 N N . TYR A 1 109 ? 0.298 -10.090 -7.484 1.00 95.31 109 TYR A N 1
ATOM 841 C CA . TYR A 1 109 ? 0.102 -10.892 -6.284 1.00 95.31 109 TYR A CA 1
ATOM 842 C C . TYR A 1 109 ? -0.371 -10.016 -5.129 1.00 95.31 109 TYR A C 1
ATOM 844 O O . TYR A 1 109 ? 0.062 -8.869 -4.996 1.00 95.31 109 TYR A O 1
ATOM 852 N N . THR A 1 110 ? -1.208 -10.593 -4.267 1.00 97.25 110 THR A N 1
ATOM 853 C CA . THR A 1 110 ? -1.633 -9.998 -3.001 1.00 97.25 110 THR A CA 1
ATOM 854 C C . THR A 1 110 ? -1.583 -11.022 -1.877 1.00 97.25 110 THR A C 1
ATOM 856 O O . THR A 1 110 ? -2.010 -12.162 -2.050 1.00 97.25 110 THR A O 1
ATOM 859 N N . PHE A 1 111 ? -1.150 -10.588 -0.700 1.00 96.75 111 PHE A N 1
ATOM 860 C CA . PHE A 1 111 ? -1.254 -11.328 0.553 1.00 96.75 111 PHE A CA 1
ATOM 861 C C . PHE A 1 111 ? -1.804 -10.415 1.633 1.00 96.75 111 PHE A C 1
ATOM 863 O O . PHE A 1 111 ? -1.405 -9.258 1.714 1.00 96.75 111 PHE A O 1
ATOM 870 N N . MET A 1 112 ? -2.672 -10.939 2.490 1.00 96.25 112 MET A N 1
ATOM 871 C CA . MET A 1 112 ? -3.190 -10.195 3.628 1.00 96.25 112 MET A CA 1
ATOM 872 C C . MET A 1 112 ? -3.143 -11.054 4.887 1.00 96.25 112 MET A C 1
ATOM 874 O O . MET A 1 112 ? -3.405 -12.255 4.844 1.00 96.25 112 MET A O 1
ATOM 878 N N . THR A 1 113 ? -2.834 -10.427 6.018 1.00 96.44 113 THR A N 1
ATOM 879 C CA . THR A 1 113 ? -2.921 -11.052 7.337 1.00 96.44 113 THR A CA 1
ATOM 880 C C . THR A 1 113 ? -3.503 -10.089 8.360 1.00 96.44 113 THR A C 1
ATOM 882 O O . THR A 1 113 ? -3.241 -8.889 8.313 1.00 96.44 113 THR A O 1
ATOM 885 N N . VAL A 1 114 ? -4.275 -10.634 9.300 1.00 96.44 114 VAL A N 1
ATOM 886 C CA . VAL A 1 114 ? -4.857 -9.902 10.427 1.00 96.44 114 VAL A CA 1
ATOM 887 C C . VAL A 1 114 ? -4.214 -10.404 11.714 1.00 96.44 114 VAL A C 1
ATOM 889 O O . VAL A 1 114 ? -4.290 -11.589 12.055 1.00 96.44 114 VAL A O 1
ATOM 892 N N . ILE A 1 115 ? -3.603 -9.495 12.462 1.00 94.38 115 ILE A N 1
ATOM 893 C CA . ILE A 1 115 ? -2.955 -9.769 13.739 1.00 94.38 115 ILE A CA 1
ATOM 894 C C . ILE A 1 115 ? -4.008 -9.634 14.840 1.00 94.38 115 ILE A C 1
ATOM 896 O O . ILE A 1 115 ? -4.355 -8.545 15.284 1.00 94.38 115 ILE A O 1
ATOM 900 N N . ASN A 1 116 ? -4.534 -10.772 15.291 1.00 89.94 116 ASN A N 1
ATOM 901 C CA . ASN A 1 116 ? -5.547 -10.807 16.352 1.00 89.94 116 ASN A CA 1
ATOM 902 C C . ASN A 1 116 ? -4.955 -10.742 17.766 1.00 89.94 116 ASN A C 1
ATOM 904 O O . ASN A 1 116 ? -5.597 -10.233 18.680 1.00 89.94 116 ASN A O 1
ATOM 908 N N . ARG A 1 117 ? -3.770 -11.328 17.966 1.00 86.69 117 ARG A N 1
ATOM 909 C CA . ARG A 1 117 ? -3.062 -11.348 19.248 1.00 86.69 117 ARG A CA 1
ATOM 910 C C . ARG A 1 117 ? -1.565 -11.45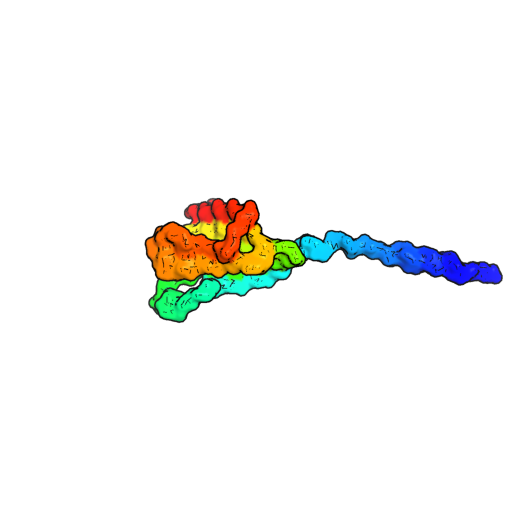9 19.008 1.00 86.69 117 ARG A C 1
ATOM 912 O O . ARG A 1 117 ? -1.143 -12.257 18.170 1.00 86.69 117 ARG A O 1
ATOM 919 N N . VAL A 1 118 ? -0.788 -10.718 19.782 1.00 77.75 118 VAL A N 1
ATOM 920 C CA . VAL A 1 118 ? 0.646 -10.961 19.956 1.00 77.75 118 VAL A CA 1
ATOM 921 C C . VAL A 1 118 ? 0.776 -11.725 21.271 1.00 77.75 118 VAL A C 1
ATOM 923 O O . VAL A 1 118 ? 0.127 -11.358 22.250 1.00 77.75 118 VAL A O 1
ATOM 926 N N . ARG A 1 119 ? 1.470 -12.864 21.247 1.00 65.94 119 ARG A N 1
ATOM 927 C CA . ARG A 1 119 ? 1.720 -13.663 22.452 1.00 65.94 119 ARG A CA 1
ATOM 928 C C . ARG A 1 119 ? 2.925 -13.132 23.203 1.00 65.94 119 ARG A C 1
ATOM 930 O O . ARG A 1 119 ? 3.858 -12.673 22.511 1.00 65.94 119 ARG A O 1
#

Mean predicted aligned error: 10.54 Å

InterPro domains:
  IPR029382 Glycosylated lysosomal membrane protein [PF15065] (50-118)
  IPR029382 Glycosylated lysosomal membrane protein [PTHR31981] (4-118)

Secondary structure (DSSP, 8-state):
----HHHHHHHHHH------SSTTT--EEEEEESTT--TTTSSTTS----EEEEEEE-SSEEEEEEEE-SSS-EEEEEEEETT--EEE-HHHHHTT-TTSEEESS--SEEEEEE-----